Protein AF-A0A2W4JPM1-F1 (afdb_monomer_lite)

Secondary structure (DSSP, 8-state):
--TTPPPPPPPPPSS-EEEEEE-TTTTT--SHHHHHHHHHHHHHTTEEEEEE--SSSS--

pLDDT: mean 94.59, std 6.31, range [64.88, 98.69]

Sequence (60 aa):
MSRTERPPLPERLPVPAVDAHTHLDACGARTADDVTDMLGRAEAAGVTRAVTVADDLASA

Radius of gyration: 12.72 Å; chains: 1; bounding box: 32×18×34 Å

Foldseek 3Di:
DPPPDDDDQDAADPAAAEAEEDALVVVPDDDPVSVVVVVVSCVNNRHNHYDHDHPDPVSD

Structure (mmCIF, N/CA/C/O backbone):
data_AF-A0A2W4JPM1-F1
#
_entry.id   AF-A0A2W4JPM1-F1
#
loop_
_atom_site.group_PDB
_atom_site.id
_atom_site.type_symbol
_atom_site.label_atom_id
_atom_site.label_alt_id
_atom_site.label_comp_id
_atom_site.label_asym_id
_atom_site.label_entity_id
_atom_site.label_seq_id
_atom_site.pdbx_PDB_ins_code
_atom_site.Cartn_x
_atom_site.Cartn_y
_atom_site.Cartn_z
_atom_site.occupancy
_atom_site.B_iso_or_equiv
_atom_site.auth_seq_id
_atom_site.auth_comp_id
_atom_site.auth_asym_id
_atom_site.auth_atom_id
_atom_site.pdbx_PDB_model_num
ATOM 1 N N . MET A 1 1 ? 18.380 4.544 18.199 1.00 64.88 1 MET A N 1
ATOM 2 C CA . MET A 1 1 ? 17.708 4.646 16.895 1.00 64.88 1 MET A CA 1
ATOM 3 C C . MET A 1 1 ? 18.731 5.077 15.865 1.00 64.88 1 MET A C 1
ATOM 5 O O . MET A 1 1 ? 19.206 6.209 15.917 1.00 64.88 1 MET A O 1
ATOM 9 N N . SER A 1 2 ? 19.143 4.158 14.993 1.00 77.94 2 SER A N 1
ATOM 10 C CA . SER A 1 2 ? 19.902 4.537 13.795 1.00 77.94 2 SER A CA 1
ATOM 11 C C . SER A 1 2 ? 19.014 5.408 12.901 1.00 77.94 2 SER A C 1
ATOM 13 O O . SER A 1 2 ? 17.803 5.215 12.873 1.00 77.94 2 SER A O 1
ATOM 15 N N . ARG A 1 3 ? 19.593 6.315 12.107 1.00 77.56 3 ARG A N 1
ATOM 16 C CA . ARG A 1 3 ? 18.842 7.091 11.100 1.00 77.56 3 ARG A CA 1
ATOM 17 C C . ARG A 1 3 ? 18.139 6.201 10.055 1.00 77.56 3 ARG A C 1
ATOM 19 O O . ARG A 1 3 ? 17.267 6.677 9.342 1.00 77.56 3 ARG A O 1
ATOM 26 N N . THR A 1 4 ? 18.530 4.931 9.951 1.00 82.50 4 THR A N 1
ATOM 27 C CA . THR A 1 4 ? 17.954 3.933 9.034 1.00 82.50 4 THR A CA 1
ATOM 28 C C . THR A 1 4 ? 16.946 2.985 9.682 1.00 82.50 4 THR A C 1
ATOM 30 O O . THR A 1 4 ? 16.326 2.189 8.979 1.00 82.50 4 THR A O 1
ATOM 33 N N . GLU A 1 5 ? 16.773 3.030 11.001 1.00 86.75 5 GLU A N 1
ATOM 34 C CA . GLU A 1 5 ? 15.824 2.161 11.693 1.00 86.75 5 GLU A CA 1
ATOM 35 C C . GLU A 1 5 ? 14.396 2.688 11.500 1.00 86.75 5 GLU A C 1
ATOM 37 O O . GLU A 1 5 ? 14.110 3.851 11.788 1.00 86.75 5 GLU A O 1
ATOM 42 N N . ARG A 1 6 ? 13.494 1.841 10.984 1.00 84.25 6 ARG A N 1
ATOM 43 C CA . ARG A 1 6 ? 12.080 2.209 10.827 1.00 84.25 6 ARG A CA 1
ATOM 44 C C . ARG A 1 6 ? 11.431 2.349 12.211 1.00 84.25 6 ARG A C 1
ATOM 46 O O . ARG A 1 6 ? 11.706 1.517 13.075 1.00 84.25 6 ARG A O 1
ATOM 53 N N . PRO A 1 7 ? 10.535 3.331 12.417 1.00 89.31 7 PRO A N 1
ATOM 54 C CA . PRO A 1 7 ? 9.789 3.427 13.663 1.00 89.31 7 PRO A CA 1
ATOM 55 C C . PRO A 1 7 ? 8.947 2.159 13.897 1.00 89.31 7 PRO A C 1
ATOM 57 O O . PRO A 1 7 ? 8.610 1.450 12.931 1.00 89.31 7 PRO A O 1
ATOM 60 N N . PRO A 1 8 ? 8.598 1.869 15.167 1.00 93.00 8 PRO A N 1
ATOM 61 C CA . PRO A 1 8 ? 7.648 0.811 15.480 1.00 93.00 8 PRO A CA 1
ATOM 62 C C . PRO A 1 8 ? 6.302 1.081 14.798 1.00 93.00 8 PRO A C 1
ATOM 64 O O . PRO A 1 8 ? 6.002 2.211 14.405 1.00 93.00 8 PRO A O 1
ATOM 67 N N . LEU A 1 9 ? 5.491 0.033 14.649 1.00 94.88 9 LEU A N 1
ATOM 68 C CA . LEU A 1 9 ? 4.137 0.193 14.125 1.00 94.88 9 LEU A CA 1
ATOM 69 C C . LEU A 1 9 ? 3.321 1.113 15.050 1.00 94.88 9 LEU A C 1
ATOM 71 O O . LEU A 1 9 ? 3.432 0.985 16.274 1.00 94.88 9 LEU A O 1
ATOM 75 N N . PRO A 1 10 ? 2.522 2.037 14.488 1.00 95.25 10 PRO A N 1
ATOM 76 C CA . PRO A 1 10 ? 1.602 2.838 15.281 1.00 95.25 10 PRO A CA 1
ATOM 77 C C . PRO A 1 10 ? 0.479 1.963 15.854 1.00 95.25 10 PRO A C 1
ATOM 79 O O . PRO A 1 10 ? 0.280 0.820 15.434 1.00 95.25 10 PRO A O 1
ATOM 82 N N . GLU A 1 11 ? -0.287 2.522 16.792 1.00 97.06 11 GLU A N 1
ATOM 83 C CA . GLU A 1 11 ? -1.568 1.930 17.175 1.00 97.06 11 GLU A CA 1
ATOM 84 C C . GLU A 1 11 ? -2.471 1.803 15.941 1.00 97.06 11 GLU A C 1
ATOM 86 O O . GLU A 1 11 ? -2.487 2.667 15.058 1.00 97.06 11 GLU A O 1
ATOM 91 N N . ARG A 1 12 ? -3.217 0.701 15.879 1.00 98.19 12 ARG A N 1
ATOM 92 C CA . ARG A 1 12 ? -4.128 0.424 14.776 1.00 98.19 12 ARG A CA 1
ATOM 93 C C . ARG A 1 12 ? -5.244 1.469 14.721 1.00 98.19 12 ARG A C 1
ATOM 95 O O . ARG A 1 12 ? -5.840 1.799 15.743 1.00 98.19 12 ARG A O 1
ATOM 102 N N . LEU A 1 13 ? -5.587 1.925 13.517 1.00 97.88 13 LEU A N 1
ATOM 103 C CA . LEU A 1 13 ? -6.710 2.836 13.307 1.00 97.88 13 LEU A CA 1
ATOM 104 C C . LEU A 1 13 ? -8.032 2.242 13.840 1.00 97.88 13 LEU A C 1
ATOM 106 O O . LEU A 1 13 ? -8.271 1.033 13.699 1.00 97.88 13 LEU A O 1
ATOM 110 N N . PRO A 1 14 ? -8.923 3.083 14.405 1.00 97.81 14 PRO A N 1
ATOM 111 C CA . PRO A 1 14 ? -10.158 2.626 15.048 1.00 97.81 14 PRO A CA 1
ATOM 112 C C . PRO A 1 14 ? -11.177 2.050 14.056 1.00 97.81 14 PRO A C 1
ATOM 114 O O . PRO A 1 14 ? -12.089 1.328 14.452 1.00 97.81 14 PRO A O 1
ATOM 117 N N . VAL A 1 15 ? -11.023 2.348 12.763 1.00 98.25 15 VAL A N 1
ATOM 118 C CA . VAL A 1 15 ? -11.831 1.805 11.667 1.00 98.25 15 VAL A CA 1
ATOM 119 C C . VAL A 1 15 ? -10.927 1.408 10.494 1.00 98.25 15 VAL A C 1
ATOM 121 O O . VAL A 1 15 ? -9.852 1.993 10.346 1.00 98.25 15 VAL A O 1
ATOM 124 N N . PRO A 1 16 ? -11.328 0.436 9.651 1.00 98.25 16 PRO A N 1
ATOM 125 C CA . PRO A 1 16 ? -10.583 0.099 8.442 1.00 98.25 16 PRO A CA 1
ATOM 126 C C . PRO A 1 16 ? -10.448 1.311 7.517 1.00 98.25 16 PRO A C 1
ATOM 128 O O . PRO A 1 16 ? -11.451 1.898 7.109 1.00 98.25 16 PRO A O 1
ATOM 131 N N . ALA A 1 17 ? -9.214 1.662 7.171 1.00 98.44 17 ALA A N 1
ATOM 132 C CA . ALA A 1 17 ? -8.917 2.749 6.250 1.00 98.44 17 ALA A CA 1
ATOM 133 C C . ALA A 1 17 ? -8.561 2.221 4.855 1.00 98.44 17 ALA A C 1
ATOM 135 O O . ALA A 1 17 ? -8.069 1.096 4.700 1.00 98.44 17 ALA A O 1
ATOM 136 N N . VAL A 1 18 ? -8.806 3.066 3.854 1.00 98.69 18 VAL A N 1
ATOM 137 C CA . VAL A 1 18 ? -8.279 2.918 2.498 1.00 98.69 18 VAL A CA 1
ATOM 138 C C . VAL A 1 18 ? -7.213 3.986 2.315 1.00 98.69 18 VAL A C 1
ATOM 140 O O . VAL A 1 18 ? -7.503 5.169 2.486 1.00 98.69 18 VAL A O 1
ATOM 143 N N . ASP A 1 19 ? -6.001 3.574 1.966 1.00 98.31 19 ASP A N 1
ATOM 144 C CA . ASP A 1 19 ? -5.001 4.495 1.443 1.00 98.31 19 ASP A CA 1
ATOM 145 C C . ASP A 1 19 ? -5.386 4.837 0.004 1.00 98.31 19 ASP A C 1
ATOM 147 O O . ASP A 1 19 ? -5.272 4.019 -0.910 1.00 98.31 19 ASP A O 1
ATOM 151 N N . ALA A 1 20 ? -5.957 6.023 -0.176 1.00 98.31 20 ALA A N 1
ATOM 152 C CA . ALA A 1 20 ? -6.470 6.452 -1.467 1.00 98.31 20 ALA A CA 1
ATOM 153 C C . ALA A 1 20 ? -5.357 6.836 -2.452 1.00 98.31 20 ALA A C 1
ATOM 155 O O . ALA A 1 20 ? -5.663 7.023 -3.628 1.00 98.31 20 ALA A O 1
ATOM 156 N N . HIS A 1 21 ? -4.109 6.989 -1.991 1.00 98.12 21 HIS A N 1
ATOM 157 C CA . HIS A 1 21 ? -3.009 7.4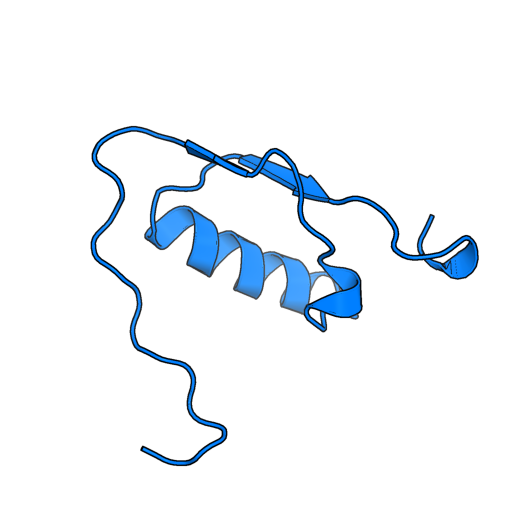30 -2.839 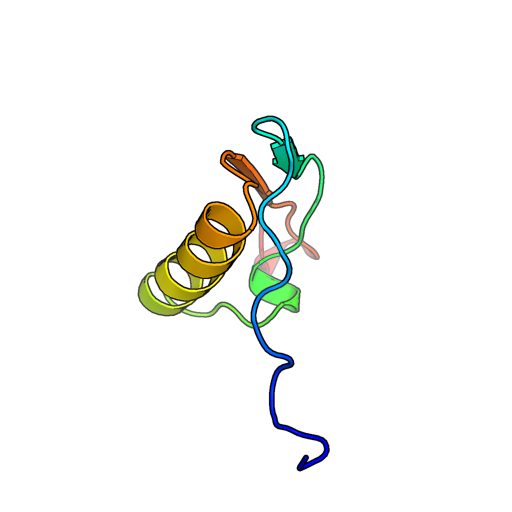1.00 98.12 21 HIS A CA 1
ATOM 158 C C . HIS A 1 21 ? -1.647 7.109 -2.214 1.00 98.12 21 HIS A C 1
ATOM 160 O O . HIS A 1 21 ? -1.195 7.789 -1.293 1.00 98.12 21 HIS A O 1
ATOM 166 N N . THR A 1 22 ? -0.945 6.143 -2.796 1.00 97.25 22 THR A N 1
ATOM 167 C CA . THR A 1 22 ? 0.454 5.836 -2.480 1.00 97.25 22 THR A CA 1
AT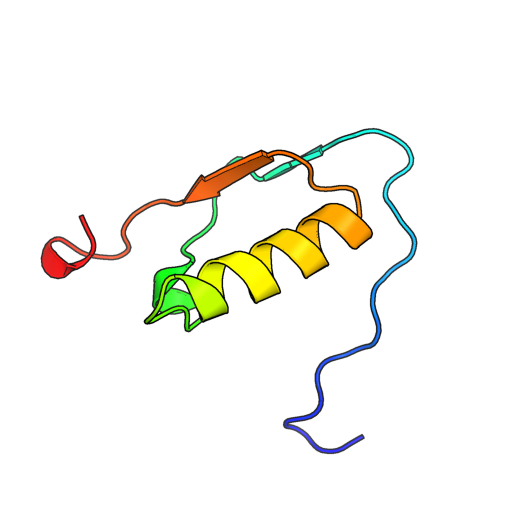OM 168 C C . THR A 1 22 ? 1.242 5.513 -3.744 1.00 97.25 22 THR A C 1
ATOM 170 O O . THR A 1 22 ? 0.661 5.360 -4.814 1.00 97.25 22 THR A O 1
ATOM 173 N N . HIS A 1 23 ? 2.556 5.385 -3.615 1.00 97.44 23 HIS A N 1
ATOM 174 C CA . HIS A 1 23 ? 3.462 5.001 -4.694 1.00 97.44 23 HIS A CA 1
ATOM 175 C C . HIS A 1 23 ? 4.405 3.920 -4.165 1.00 97.44 23 HIS A C 1
ATOM 177 O O . HIS A 1 23 ? 5.417 4.220 -3.523 1.00 97.44 23 HIS A O 1
ATOM 183 N N . LEU A 1 24 ? 4.027 2.645 -4.306 1.00 96.44 24 LEU A N 1
ATOM 184 C CA . LEU A 1 24 ? 4.789 1.542 -3.705 1.00 96.44 24 LEU A CA 1
ATOM 185 C C . LEU A 1 24 ? 6.212 1.442 -4.275 1.00 96.44 24 LEU A C 1
ATOM 187 O O . LEU A 1 24 ? 7.139 1.122 -3.529 1.00 96.44 24 LEU A O 1
ATOM 191 N N . ASP A 1 25 ? 6.393 1.773 -5.550 1.00 95.12 25 ASP A N 1
ATOM 192 C CA . ASP A 1 25 ? 7.676 1.823 -6.246 1.00 95.12 25 ASP A CA 1
ATOM 193 C C . ASP A 1 25 ? 8.595 2.932 -5.704 1.00 95.12 25 ASP A C 1
ATOM 195 O O . ASP A 1 25 ? 9.719 2.618 -5.296 1.00 95.12 25 ASP A O 1
ATOM 199 N N . ALA A 1 26 ? 8.137 4.188 -5.557 1.00 94.94 26 ALA A N 1
ATOM 200 C CA . ALA A 1 26 ? 8.941 5.210 -4.863 1.00 94.94 26 ALA A CA 1
ATOM 201 C C . ALA A 1 26 ? 9.171 4.898 -3.388 1.00 94.94 26 ALA A C 1
ATOM 203 O O . ALA A 1 26 ? 10.220 5.246 -2.837 1.00 94.94 26 ALA A O 1
ATOM 204 N N . CYS A 1 27 ? 8.225 4.226 -2.732 1.00 93.81 27 CYS A N 1
ATOM 205 C CA . CYS A 1 27 ? 8.416 3.761 -1.362 1.00 93.81 27 CYS A CA 1
ATOM 206 C C . CYS A 1 27 ? 9.445 2.616 -1.262 1.00 93.81 27 CYS A C 1
ATOM 208 O O . CYS A 1 27 ? 9.832 2.241 -0.151 1.00 93.81 27 CYS A O 1
ATOM 210 N N . GLY A 1 28 ? 9.937 2.106 -2.396 1.00 94.06 28 GLY A N 1
ATOM 211 C CA . GLY A 1 28 ? 11.077 1.201 -2.483 1.00 94.06 28 GLY A CA 1
ATOM 212 C C . GLY A 1 28 ? 10.728 -0.249 -2.802 1.00 94.06 28 GLY A C 1
ATOM 213 O O . GLY A 1 28 ? 11.636 -1.082 -2.764 1.00 94.06 28 GLY A O 1
ATOM 214 N N . ALA A 1 29 ? 9.469 -0.566 -3.118 1.00 96.38 29 ALA A N 1
ATOM 215 C CA . ALA A 1 29 ? 9.088 -1.903 -3.553 1.00 96.38 29 ALA A CA 1
ATOM 216 C C . ALA A 1 29 ? 9.686 -2.211 -4.931 1.00 96.38 29 ALA A C 1
ATOM 218 O O . ALA A 1 29 ? 9.515 -1.446 -5.878 1.00 96.38 29 ALA A O 1
ATOM 219 N N . ARG A 1 30 ? 10.384 -3.343 -5.057 1.00 95.38 30 ARG A N 1
ATOM 220 C CA . ARG A 1 30 ? 10.946 -3.816 -6.337 1.00 95.38 30 ARG A CA 1
ATOM 221 C C . ARG A 1 30 ? 10.502 -5.228 -6.694 1.00 95.38 30 ARG A C 1
ATOM 223 O O . ARG A 1 30 ? 10.665 -5.657 -7.833 1.00 95.38 30 ARG A O 1
ATOM 230 N N . THR A 1 31 ? 9.970 -5.956 -5.722 1.00 96.94 31 THR A N 1
ATOM 231 C CA . THR A 1 31 ? 9.541 -7.348 -5.836 1.00 96.94 31 THR A CA 1
ATOM 232 C C . THR A 1 31 ? 8.158 -7.537 -5.215 1.00 96.94 31 THR A C 1
ATOM 234 O O . THR A 1 31 ? 7.680 -6.696 -4.453 1.00 96.94 31 THR A O 1
ATOM 237 N N . ALA A 1 32 ? 7.510 -8.663 -5.517 1.00 97.12 32 ALA A N 1
ATOM 238 C CA . ALA A 1 32 ? 6.236 -9.023 -4.893 1.00 97.12 32 ALA A CA 1
ATOM 239 C C . ALA A 1 32 ? 6.358 -9.213 -3.367 1.00 97.12 32 ALA A C 1
ATOM 241 O O . ALA A 1 32 ? 5.417 -8.908 -2.631 1.00 97.12 32 ALA A O 1
ATOM 242 N N . ASP A 1 33 ? 7.521 -9.666 -2.893 1.00 98.44 33 ASP A N 1
ATOM 243 C CA . ASP A 1 33 ? 7.798 -9.815 -1.464 1.00 98.44 33 ASP A CA 1
ATOM 244 C C . ASP A 1 33 ? 7.875 -8.442 -0.781 1.00 98.44 33 ASP A C 1
ATOM 246 O O . ASP A 1 33 ? 7.253 -8.252 0.262 1.00 98.44 33 ASP A O 1
ATOM 250 N N . ASP A 1 34 ? 8.513 -7.444 -1.411 1.00 97.56 34 ASP A N 1
ATOM 251 C CA . ASP A 1 34 ? 8.535 -6.073 -0.878 1.00 97.56 34 ASP A CA 1
ATOM 252 C C . ASP A 1 34 ? 7.116 -5.502 -0.739 1.00 97.56 34 ASP A C 1
ATOM 254 O O . ASP A 1 34 ? 6.774 -4.899 0.279 1.00 97.56 34 ASP A O 1
ATOM 258 N N . VAL A 1 35 ? 6.269 -5.720 -1.753 1.00 97.69 35 VAL A N 1
ATOM 259 C CA . VAL A 1 35 ? 4.860 -5.298 -1.729 1.00 97.69 35 VAL A CA 1
ATOM 260 C C . VAL A 1 35 ? 4.114 -5.978 -0.583 1.00 97.69 35 VAL A C 1
ATOM 262 O O . VAL A 1 35 ? 3.382 -5.315 0.152 1.00 97.69 35 VAL A O 1
ATOM 265 N N . THR A 1 36 ? 4.321 -7.283 -0.403 1.00 98.38 36 THR A N 1
ATOM 266 C CA . THR A 1 36 ? 3.689 -8.064 0.668 1.00 98.38 36 THR A CA 1
ATOM 267 C C . THR A 1 36 ? 4.102 -7.547 2.045 1.00 98.38 36 THR A C 1
ATOM 269 O O . THR A 1 36 ? 3.241 -7.290 2.887 1.00 98.38 36 THR A O 1
ATOM 272 N N . ASP A 1 37 ? 5.395 -7.304 2.260 1.00 97.44 37 ASP A N 1
ATOM 273 C CA . ASP A 1 37 ? 5.922 -6.764 3.515 1.00 97.44 37 ASP A CA 1
ATOM 274 C C . ASP A 1 37 ? 5.377 -5.360 3.816 1.00 97.44 37 ASP A C 1
ATOM 276 O O . ASP A 1 37 ? 5.016 -5.040 4.955 1.00 97.44 37 ASP A O 1
ATOM 280 N N . MET A 1 38 ? 5.311 -4.495 2.802 1.00 96.88 38 MET A N 1
ATOM 281 C CA . MET A 1 38 ? 4.826 -3.122 2.950 1.00 96.88 38 MET A CA 1
ATOM 282 C C . MET A 1 38 ? 3.327 -3.077 3.240 1.00 96.88 38 MET A C 1
ATOM 284 O O . MET A 1 38 ? 2.910 -2.401 4.186 1.00 96.88 38 MET A O 1
ATOM 288 N N . LEU A 1 39 ? 2.523 -3.826 2.484 1.00 98.12 39 LEU A N 1
ATOM 289 C CA . LEU A 1 39 ? 1.078 -3.891 2.693 1.00 98.12 39 LEU A CA 1
ATOM 290 C C . LEU A 1 39 ? 0.720 -4.624 3.990 1.00 98.12 39 LEU A C 1
ATOM 292 O O . LEU A 1 39 ? -0.200 -4.190 4.676 1.00 98.12 39 LEU A O 1
ATOM 296 N N . GLY A 1 40 ? 1.484 -5.639 4.404 1.00 98.00 40 GLY A N 1
ATOM 297 C CA . GLY A 1 40 ? 1.299 -6.294 5.702 1.00 98.00 40 GLY A CA 1
ATOM 298 C C . GLY A 1 40 ? 1.522 -5.337 6.879 1.00 98.00 40 GLY A C 1
ATOM 299 O O . GLY A 1 40 ? 0.764 -5.336 7.852 1.00 98.00 40 GLY A O 1
ATOM 300 N N . ARG A 1 41 ? 2.514 -4.438 6.780 1.00 96.94 41 ARG A N 1
ATOM 301 C CA . ARG A 1 41 ? 2.703 -3.361 7.771 1.00 96.94 41 ARG A CA 1
ATOM 302 C C . ARG A 1 41 ? 1.557 -2.348 7.756 1.00 96.94 41 ARG A C 1
ATOM 304 O O . ARG A 1 41 ? 1.159 -1.885 8.824 1.00 96.94 41 ARG A O 1
ATOM 311 N N . ALA A 1 42 ? 1.042 -1.997 6.578 1.00 97.69 42 ALA A N 1
ATOM 312 C CA . ALA A 1 42 ? -0.096 -1.089 6.442 1.00 97.69 42 ALA A CA 1
ATOM 313 C C . ALA A 1 42 ? -1.374 -1.697 7.052 1.00 97.69 42 ALA A C 1
ATOM 315 O O . ALA A 1 42 ? -2.072 -1.041 7.830 1.00 97.69 42 ALA A O 1
ATOM 316 N N . GLU A 1 43 ? -1.622 -2.982 6.797 1.00 98.38 43 GLU A N 1
ATOM 317 C CA . GLU A 1 43 ? -2.747 -3.733 7.354 1.00 98.38 43 GLU A CA 1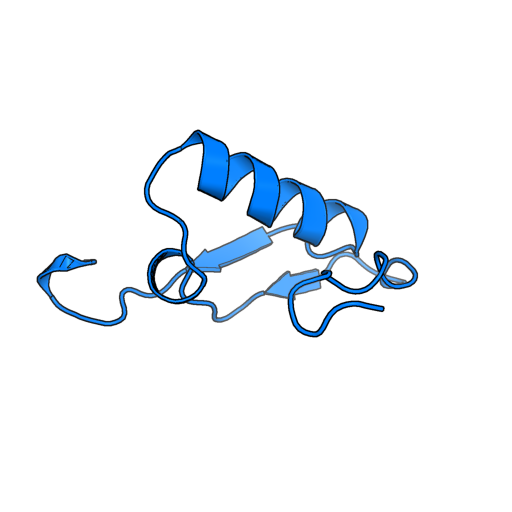
ATOM 318 C C . GLU A 1 43 ? -2.682 -3.809 8.884 1.00 98.38 43 GLU A C 1
ATOM 320 O O . GLU A 1 43 ? -3.692 -3.579 9.558 1.00 98.38 43 GLU A O 1
ATOM 325 N N . ALA A 1 44 ? -1.489 -4.037 9.447 1.00 98.19 44 ALA A N 1
ATOM 326 C CA . ALA A 1 44 ? -1.276 -4.024 10.894 1.00 98.19 44 ALA A CA 1
ATOM 327 C C . ALA A 1 44 ? -1.630 -2.665 11.534 1.00 98.19 44 ALA A C 1
ATOM 329 O O . ALA A 1 44 ? -2.145 -2.626 12.651 1.00 98.19 44 ALA A O 1
ATOM 330 N N . ALA A 1 45 ? -1.432 -1.559 10.806 1.00 97.69 45 ALA A N 1
ATOM 331 C CA . ALA A 1 45 ? -1.852 -0.216 11.213 1.00 97.69 45 ALA A CA 1
ATOM 332 C C . ALA A 1 45 ? -3.343 0.081 10.932 1.00 97.69 45 ALA A C 1
ATOM 334 O O . ALA A 1 45 ? -3.855 1.117 11.350 1.00 97.69 45 ALA A O 1
ATOM 335 N N . GLY A 1 46 ? -4.076 -0.823 10.274 1.00 98.50 46 GLY A N 1
ATOM 336 C CA . GLY A 1 46 ? -5.507 -0.685 9.979 1.00 98.50 46 GLY A CA 1
ATOM 337 C C . GLY A 1 46 ? -5.829 -0.149 8.580 1.00 98.50 46 GLY A C 1
ATOM 338 O O . GLY A 1 46 ? -7.004 0.073 8.276 1.00 98.50 46 GLY A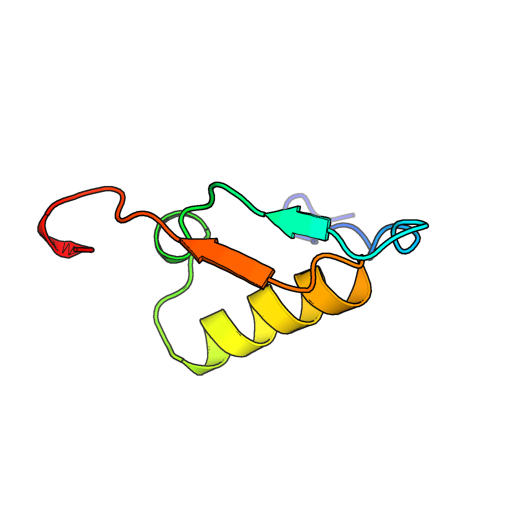 O 1
ATOM 339 N N . VAL A 1 47 ? -4.825 0.02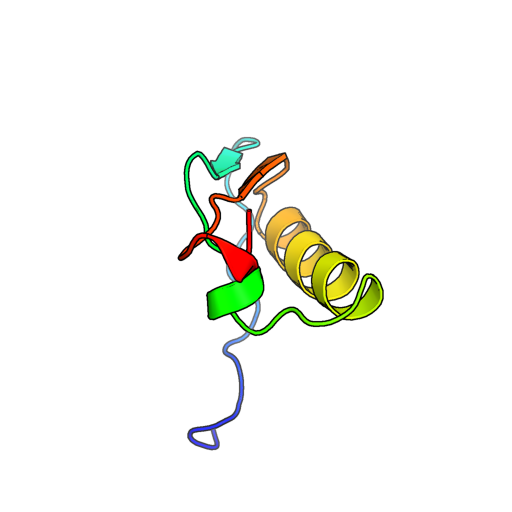2 7.716 1.00 98.56 47 VAL A N 1
ATOM 340 C CA . VAL A 1 47 ? -5.003 0.344 6.294 1.00 98.56 47 VAL A CA 1
ATOM 341 C C . VAL A 1 47 ? -5.211 -0.959 5.529 1.00 98.56 47 VAL A C 1
ATOM 343 O O . VAL A 1 47 ? -4.279 -1.713 5.285 1.00 98.56 47 VAL A O 1
ATOM 346 N N . THR A 1 48 ? -6.459 -1.256 5.182 1.00 98.31 48 THR A N 1
ATOM 347 C CA . THR A 1 48 ? -6.855 -2.584 4.664 1.00 98.31 48 THR A CA 1
ATOM 348 C C . THR A 1 48 ? -6.908 -2.664 3.142 1.00 98.31 48 THR A C 1
ATOM 350 O O . THR A 1 48 ? -7.085 -3.741 2.579 1.00 98.31 48 THR A O 1
ATOM 353 N N . ARG A 1 49 ? -6.818 -1.516 2.466 1.00 98.50 49 ARG A N 1
ATOM 354 C CA . ARG A 1 49 ? -6.827 -1.385 1.006 1.00 98.50 49 ARG A CA 1
ATOM 355 C C . ARG A 1 49 ? -5.952 -0.201 0.625 1.00 98.50 49 ARG A C 1
ATOM 357 O O . ARG A 1 49 ? -5.895 0.765 1.384 1.00 98.50 49 ARG A O 1
ATOM 364 N N . ALA A 1 50 ? -5.337 -0.261 -0.547 1.00 98.19 50 ALA A N 1
ATOM 365 C CA . ALA A 1 50 ? -4.512 0.819 -1.065 1.00 98.19 50 ALA A CA 1
ATOM 366 C C . ALA A 1 50 ? -4.728 1.001 -2.569 1.00 98.19 50 ALA A C 1
ATOM 368 O O . ALA A 1 50 ? -4.977 0.033 -3.290 1.00 98.19 50 ALA A O 1
ATOM 369 N N . VAL A 1 51 ? -4.606 2.242 -3.029 1.00 98.25 51 VAL A N 1
ATOM 370 C CA . VAL A 1 51 ? -4.448 2.597 -4.438 1.00 98.25 51 VAL A CA 1
ATOM 371 C C . VAL A 1 51 ? -3.001 3.027 -4.626 1.00 98.25 51 VAL A C 1
ATOM 373 O O . VAL A 1 51 ? -2.601 4.081 -4.134 1.00 98.25 51 VAL A O 1
ATOM 376 N N . THR A 1 52 ? -2.216 2.200 -5.319 1.00 97.31 52 THR A N 1
ATOM 377 C CA . THR A 1 52 ? -0.875 2.599 -5.751 1.00 97.31 52 THR A CA 1
ATOM 378 C C . THR A 1 52 ? -0.965 3.261 -7.117 1.00 97.31 52 THR A C 1
ATOM 380 O O . THR A 1 52 ? -1.603 2.737 -8.030 1.00 97.31 52 THR A O 1
ATOM 383 N N . VAL A 1 53 ? -0.347 4.425 -7.240 1.00 97.06 53 VAL A N 1
ATOM 384 C CA . VAL A 1 53 ? -0.249 5.206 -8.468 1.00 97.06 53 VAL A CA 1
ATOM 385 C C . VAL A 1 53 ? 1.187 5.088 -8.962 1.00 97.06 53 VAL A C 1
ATOM 387 O O . VAL A 1 53 ? 2.115 5.113 -8.162 1.00 97.06 53 VAL A O 1
ATOM 390 N N . ALA A 1 54 ? 1.383 4.931 -10.266 1.00 95.94 54 ALA A N 1
ATOM 391 C CA . ALA A 1 54 ? 2.720 4.942 -10.846 1.00 95.94 54 ALA A CA 1
ATOM 392 C C . ALA A 1 54 ? 3.334 6.349 -10.764 1.00 95.94 54 ALA A C 1
ATOM 394 O O . ALA A 1 54 ? 2.651 7.330 -11.070 1.00 95.94 54 ALA A O 1
ATOM 395 N N . ASP A 1 55 ? 4.603 6.459 -10.363 1.00 91.75 55 ASP A N 1
ATOM 396 C CA . ASP A 1 55 ? 5.315 7.748 -10.328 1.00 91.75 55 ASP A CA 1
ATOM 397 C C . ASP A 1 55 ? 5.755 8.242 -11.708 1.00 91.75 55 ASP A C 1
ATOM 399 O O . ASP A 1 55 ? 5.867 9.448 -11.944 1.00 91.75 55 ASP A O 1
ATOM 403 N N . ASP A 1 56 ? 5.995 7.316 -12.633 1.00 92.25 56 ASP A N 1
ATOM 404 C CA . ASP A 1 56 ? 6.350 7.611 -14.013 1.00 92.25 56 ASP A CA 1
ATOM 405 C C . ASP A 1 56 ? 5.785 6.563 -14.987 1.00 92.25 56 ASP A C 1
ATOM 407 O O . ASP A 1 56 ? 5.075 5.633 -14.607 1.00 92.25 56 ASP A O 1
ATOM 411 N N . LEU A 1 57 ? 6.066 6.742 -16.281 1.00 94.62 57 LEU A N 1
ATOM 412 C CA . LEU A 1 57 ? 5.570 5.852 -17.333 1.00 94.62 57 LEU A CA 1
ATOM 413 C C . LEU A 1 57 ? 6.189 4.447 -17.282 1.00 94.62 57 LEU A C 1
ATOM 415 O O . LEU A 1 57 ? 5.566 3.505 -17.758 1.00 94.62 57 LEU A O 1
ATOM 419 N N . ALA A 1 58 ? 7.409 4.298 -16.764 1.00 92.00 58 ALA A N 1
ATOM 420 C CA . ALA A 1 58 ? 8.038 2.987 -16.630 1.00 92.00 58 ALA A CA 1
ATOM 421 C C . ALA A 1 58 ? 7.430 2.191 -15.465 1.00 92.00 58 ALA A C 1
ATOM 423 O O . ALA A 1 58 ? 7.405 0.963 -15.524 1.00 92.00 58 ALA A O 1
ATOM 424 N N . SER A 1 59 ? 6.923 2.889 -14.448 1.00 88.06 59 SER A N 1
ATOM 425 C CA . SER A 1 59 ? 6.191 2.316 -13.315 1.00 88.06 59 SER A CA 1
ATOM 426 C C . SER A 1 59 ? 4.704 2.029 -13.586 1.00 88.06 59 SER A C 1
ATOM 428 O O . SER A 1 59 ? 4.038 1.483 -12.704 1.00 88.06 59 SER A O 1
ATOM 430 N N . ALA A 1 60 ? 4.168 2.427 -14.749 1.00 83.94 60 ALA A N 1
ATOM 431 C CA . ALA A 1 60 ? 2.744 2.328 -15.100 1.00 83.94 60 ALA A CA 1
ATOM 432 C C . ALA A 1 60 ? 2.275 0.926 -15.520 1.00 83.94 60 ALA A C 1
ATOM 434 O O . ALA A 1 60 ? 3.064 0.169 -16.131 1.00 83.94 60 ALA A O 1
#

InterPro domains:
  IPR032466 Metal-dependent hydrolase [SSF51556] (17-58)

Organism: NCBI:txid37925